Protein AF-A0A8B6CV82-F1 (afdb_monomer)

Organism: Mytilus galloprovincialis (NCBI:txid29158)

Secondary structure (DSSP, 8-state):
----------PPS-------PPPHHHHHHHHHHHHHHHHHHHS----SSHHHHHHHHHHHHHHHHHHHHTTTTSPP---TGGGHHHHHHHHHHTT---TTEEEEEETTTEEEEEESS---

Mean predicted aligned error: 11.34 Å

Sequence (120 aa):
MGKKSKKNKEKPAAASPEHKELSKGEKKEVLDTVNQLLEVCSNPVNAAGPKELEEYMKIKALVEKVIDLQSGLCTPAVDREKNFPGFIEWLHSNGVETSVVDIKNFPGCGYGLQATKDLK

Radius of gyration: 25.25 Å; Cα contacts (8 Å, |Δi|>4): 52; chains: 1; bounding box: 40×86×48 Å

pLDDT: mean 83.4, std 19.07, range [34.28, 98.19]

Structure (mmCIF, N/CA/C/O backbone):
data_AF-A0A8B6CV82-F1
#
_entry.id   AF-A0A8B6CV82-F1
#
loop_
_atom_site.group_PDB
_atom_site.id
_atom_site.type_symbol
_atom_site.label_atom_id
_atom_site.label_alt_id
_atom_site.label_comp_id
_atom_site.label_asym_id
_atom_site.label_entity_id
_atom_site.label_seq_id
_atom_site.pdbx_PDB_ins_code
_atom_site.Cartn_x
_atom_site.Cartn_y
_atom_site.Cartn_z
_atom_site.occupancy
_atom_site.B_iso_or_equiv
_atom_site.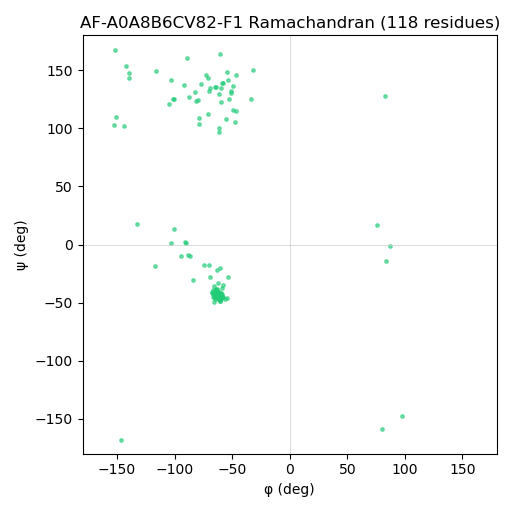auth_seq_id
_atom_site.auth_comp_id
_atom_site.auth_asym_id
_atom_site.auth_atom_id
_atom_site.pdbx_PDB_model_num
ATOM 1 N N . MET A 1 1 ? -19.222 -61.115 -7.022 1.00 43.12 1 MET A N 1
ATOM 2 C CA . MET A 1 1 ? -17.980 -60.682 -7.702 1.00 43.12 1 MET A CA 1
ATOM 3 C C . MET A 1 1 ? -18.151 -59.232 -8.126 1.00 43.12 1 MET A C 1
ATOM 5 O O . MET A 1 1 ? -19.057 -58.957 -8.893 1.00 43.12 1 MET A O 1
ATOM 9 N N . GLY A 1 2 ? -17.325 -58.317 -7.627 1.00 41.84 2 GLY A N 1
ATOM 10 C CA . GLY A 1 2 ? -17.301 -56.920 -8.065 1.00 41.84 2 GLY A CA 1
ATOM 11 C C . GLY A 1 2 ? -15.896 -56.377 -7.843 1.00 41.84 2 GLY A C 1
ATOM 12 O O . GLY A 1 2 ? -15.475 -56.193 -6.705 1.00 41.84 2 GLY A O 1
ATOM 13 N N . LYS A 1 3 ? -15.127 -56.276 -8.928 1.00 40.19 3 LYS A N 1
ATOM 14 C CA . LYS A 1 3 ? -13.707 -55.910 -8.935 1.00 40.19 3 LYS A CA 1
ATOM 15 C C . LYS A 1 3 ? -13.508 -54.417 -8.623 1.00 40.19 3 LYS A C 1
ATOM 17 O O . LYS A 1 3 ? -14.301 -53.574 -9.018 1.00 40.19 3 LYS A O 1
ATOM 22 N N . LYS A 1 4 ? -12.391 -54.169 -7.932 1.00 41.78 4 LYS A N 1
ATOM 23 C CA . LYS A 1 4 ? -11.722 -52.915 -7.543 1.00 41.78 4 LYS A CA 1
ATOM 24 C C . LYS A 1 4 ? -11.859 -51.739 -8.523 1.00 41.78 4 LYS A C 1
ATOM 26 O O . LYS A 1 4 ? -11.697 -51.938 -9.718 1.00 41.78 4 LYS A O 1
ATOM 31 N N . SER A 1 5 ? -11.838 -50.528 -7.957 1.00 43.16 5 SER A N 1
ATOM 32 C CA . SER A 1 5 ? -11.034 -49.409 -8.477 1.00 43.16 5 SER A CA 1
ATOM 33 C C . SER A 1 5 ? -10.488 -48.566 -7.319 1.00 43.16 5 SER A C 1
ATOM 35 O O . SER A 1 5 ? -11.202 -47.776 -6.712 1.00 43.16 5 SER A O 1
ATOM 37 N N . LYS A 1 6 ? -9.201 -48.759 -6.995 1.00 48.38 6 LYS A N 1
ATOM 38 C CA . LYS A 1 6 ? -8.415 -47.844 -6.153 1.00 48.38 6 LYS A CA 1
ATOM 39 C C . LYS A 1 6 ? -7.989 -46.674 -7.039 1.00 48.38 6 LYS A C 1
ATOM 41 O O . LYS A 1 6 ? -7.078 -46.832 -7.849 1.00 48.38 6 LYS A O 1
ATOM 46 N N . LYS A 1 7 ? -8.649 -45.525 -6.897 1.00 41.66 7 LYS A N 1
ATOM 47 C CA . LYS A 1 7 ? -8.206 -44.272 -7.512 1.00 41.66 7 LYS A CA 1
ATOM 48 C C . LYS A 1 7 ? -7.068 -43.711 -6.657 1.00 41.66 7 LYS A C 1
ATOM 50 O O . LYS A 1 7 ? -7.270 -43.341 -5.507 1.00 41.66 7 LYS A O 1
ATOM 55 N N . ASN A 1 8 ? -5.863 -43.771 -7.207 1.00 41.41 8 ASN A N 1
ATOM 56 C CA . ASN A 1 8 ? -4.679 -43.080 -6.713 1.00 41.41 8 ASN A CA 1
ATOM 57 C C . ASN A 1 8 ? -4.620 -41.688 -7.370 1.00 41.41 8 ASN A C 1
ATOM 59 O O . ASN A 1 8 ? -5.181 -41.531 -8.458 1.00 41.41 8 ASN A O 1
ATOM 63 N N . LYS A 1 9 ? -3.848 -40.775 -6.758 1.00 34.69 9 LYS A N 1
ATOM 64 C CA . LYS A 1 9 ? -3.464 -39.418 -7.205 1.00 34.69 9 LYS A CA 1
ATOM 65 C C . LYS A 1 9 ? -4.512 -38.314 -6.923 1.00 34.69 9 LYS A C 1
ATOM 67 O O . LYS A 1 9 ? -5.676 -38.487 -7.248 1.00 34.69 9 LYS A O 1
ATOM 72 N N . GLU A 1 10 ? -4.196 -37.178 -6.292 1.00 34.28 10 GLU A N 1
ATOM 73 C CA . GLU A 1 10 ? -2.929 -36.439 -6.137 1.00 34.28 10 GLU A CA 1
ATOM 74 C C . GLU A 1 10 ? -2.788 -35.815 -4.735 1.00 34.28 10 GLU A C 1
ATOM 76 O O . GLU A 1 10 ? -3.776 -35.544 -4.057 1.00 34.28 10 GLU A O 1
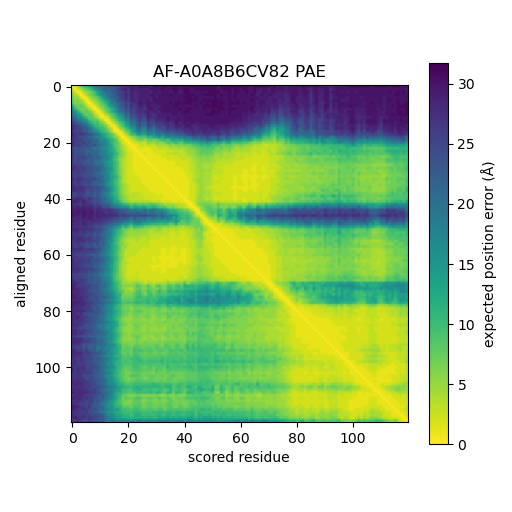ATOM 81 N N . LYS A 1 11 ? -1.534 -35.607 -4.302 1.00 39.25 11 LYS A N 1
ATOM 82 C CA . LYS A 1 11 ? -1.188 -34.797 -3.123 1.00 39.25 11 LYS A CA 1
ATOM 83 C C . LYS A 1 11 ? -1.829 -33.407 -3.254 1.00 39.25 11 LYS A C 1
ATOM 85 O O . LYS A 1 11 ? -1.815 -32.871 -4.362 1.00 39.25 11 LYS A O 1
ATOM 90 N N . PRO A 1 12 ? -2.331 -32.810 -2.160 1.00 39.41 12 PRO A N 1
ATOM 91 C CA . PRO A 1 12 ? -2.820 -31.443 -2.209 1.00 39.41 12 PRO A CA 1
ATOM 92 C C . PRO A 1 12 ? -1.690 -30.527 -2.682 1.00 39.41 12 PRO A C 1
ATOM 94 O O . PRO A 1 12 ? -0.527 -30.705 -2.302 1.00 39.41 12 PRO A O 1
ATOM 97 N N . ALA A 1 13 ? -2.058 -29.581 -3.547 1.00 42.56 13 ALA A N 1
ATOM 98 C CA . ALA A 1 13 ? -1.238 -28.435 -3.892 1.00 42.56 13 ALA A CA 1
ATOM 99 C C . ALA A 1 13 ? -0.668 -27.808 -2.612 1.00 42.56 13 ALA A C 1
ATOM 101 O O . ALA A 1 13 ? -1.305 -27.869 -1.558 1.00 42.56 13 ALA A O 1
ATOM 102 N N . ALA A 1 14 ? 0.554 -27.281 -2.72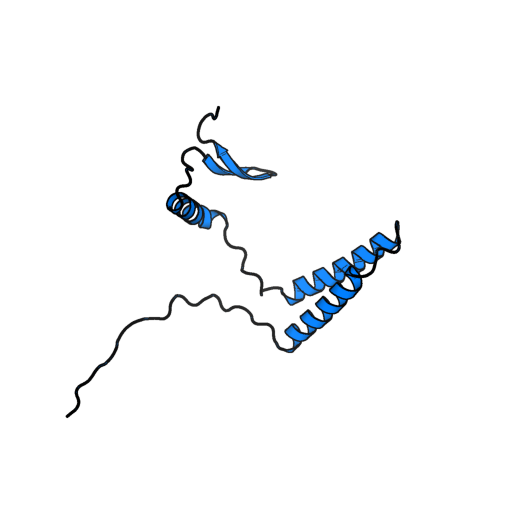5 1.00 40.97 14 ALA A N 1
ATOM 103 C CA . ALA A 1 14 ? 1.319 -26.661 -1.652 1.00 40.97 14 ALA A CA 1
ATOM 104 C C . ALA A 1 14 ? 0.408 -25.933 -0.658 1.00 40.97 14 ALA A C 1
ATOM 106 O O . ALA A 1 14 ? -0.402 -25.103 -1.067 1.00 40.97 14 ALA A O 1
ATOM 107 N N . ALA A 1 15 ? 0.533 -26.289 0.623 1.00 42.28 15 ALA A N 1
ATOM 108 C CA . ALA A 1 15 ? -0.172 -25.622 1.702 1.00 42.28 15 ALA A CA 1
ATOM 109 C C . ALA A 1 15 ? -0.017 -24.110 1.516 1.00 42.28 15 ALA A C 1
ATOM 111 O O . ALA A 1 15 ? 1.100 -23.588 1.559 1.00 42.28 15 ALA A O 1
ATOM 112 N N . SER A 1 16 ? -1.133 -23.427 1.254 1.00 49.03 16 SER A N 1
ATOM 113 C CA . SER A 1 16 ? -1.204 -21.984 1.420 1.00 49.03 16 SER A CA 1
ATOM 114 C C . SER A 1 16 ? -0.654 -21.670 2.811 1.00 49.03 16 SER A C 1
ATOM 116 O O . SER A 1 16 ? -0.976 -22.411 3.747 1.00 49.03 16 SER A O 1
ATOM 118 N N . PRO A 1 17 ? 0.195 -20.639 2.967 1.00 50.91 17 PRO A N 1
ATOM 119 C CA . PRO A 1 17 ? 0.608 -20.216 4.297 1.00 50.91 17 PRO A CA 1
ATOM 120 C C . PRO A 1 17 ? -0.663 -20.027 5.125 1.00 50.91 17 PRO A C 1
ATOM 122 O O . PRO A 1 17 ? -1.622 -19.441 4.623 1.00 50.91 17 PRO A O 1
ATOM 125 N N . GLU A 1 18 ? -0.703 -20.610 6.326 1.00 56.88 18 GLU A N 1
ATOM 126 C CA . GLU A 1 18 ? -1.835 -20.493 7.244 1.00 56.88 18 GLU A CA 1
ATOM 127 C C . GLU A 1 18 ? -2.234 -19.018 7.332 1.00 56.88 18 GLU A C 1
ATOM 129 O O . GLU A 1 18 ? -1.523 -18.195 7.909 1.00 56.88 18 GLU A O 1
ATOM 134 N N . HIS A 1 19 ? -3.343 -18.659 6.687 1.00 63.09 19 HIS A N 1
ATOM 135 C CA . HIS A 1 19 ? -3.862 -17.311 6.782 1.00 63.09 19 HIS A CA 1
ATOM 136 C C . HIS A 1 19 ? -4.399 -17.177 8.200 1.00 63.09 19 HIS A C 1
ATOM 138 O O . HIS A 1 19 ? -5.356 -17.858 8.567 1.00 63.09 19 HIS A O 1
ATOM 144 N N . LYS A 1 20 ? -3.749 -16.333 9.007 1.00 74.31 20 LYS A N 1
ATOM 145 C CA . LYS A 1 20 ? -4.267 -15.923 10.311 1.00 74.31 20 LYS A CA 1
ATOM 146 C C . LYS A 1 20 ? -5.715 -15.490 10.095 1.00 74.31 20 LYS A C 1
ATOM 148 O O . LYS A 1 20 ? -5.973 -14.544 9.360 1.00 74.31 20 LYS A O 1
ATOM 153 N N . GLU A 1 21 ? -6.664 -16.205 10.682 1.00 83.38 21 GLU A N 1
ATOM 154 C CA . GLU A 1 21 ? -8.056 -15.776 10.684 1.00 83.38 21 GLU A CA 1
ATOM 155 C C . GLU A 1 21 ? -8.322 -14.962 11.944 1.00 83.38 21 GLU A C 1
ATOM 157 O O . GLU A 1 21 ? -7.918 -15.344 13.042 1.00 83.38 21 GLU A O 1
ATOM 162 N N . LEU A 1 22 ? -9.045 -13.853 11.796 1.00 86.88 22 LEU A N 1
ATOM 163 C CA . LEU A 1 22 ? -9.545 -13.116 12.950 1.00 86.88 22 LEU A CA 1
ATOM 164 C C . LEU A 1 22 ? -10.556 -13.964 13.731 1.00 86.88 22 LEU A C 1
ATOM 166 O O . LEU A 1 22 ? -11.494 -14.543 13.161 1.00 86.88 22 LEU A O 1
ATOM 170 N N . SER A 1 23 ? -10.431 -13.957 15.053 1.00 91.12 23 SER A N 1
ATOM 171 C CA . SER A 1 23 ? -11.455 -14.452 15.965 1.00 91.12 23 SER A CA 1
ATOM 172 C C . SER A 1 23 ? -12.761 -13.663 15.811 1.00 91.12 23 SER A C 1
ATOM 174 O O . SER A 1 23 ? -12.807 -12.562 15.260 1.00 91.12 23 SER A O 1
ATOM 176 N N . LYS A 1 24 ? -13.871 -14.202 16.332 1.00 92.56 24 LYS A N 1
ATOM 177 C CA . LYS A 1 24 ? -15.163 -13.489 16.322 1.00 92.56 24 LYS A CA 1
ATOM 178 C C . LYS A 1 24 ? -15.096 -12.136 17.045 1.00 92.56 24 LYS A C 1
ATOM 180 O O . LYS A 1 24 ? -15.768 -11.203 16.617 1.00 92.56 24 LYS A O 1
ATOM 185 N N . GLY A 1 25 ? -14.307 -12.049 18.119 1.00 93.38 25 GLY A N 1
ATOM 186 C CA . GLY A 1 25 ? -14.097 -10.810 18.870 1.00 93.38 25 GLY A CA 1
ATOM 187 C C . GLY A 1 25 ? -13.362 -9.769 18.034 1.00 93.38 25 GLY A C 1
ATOM 188 O O . GLY A 1 25 ? -13.867 -8.664 17.868 1.00 93.38 25 GLY A O 1
ATOM 189 N N . GLU A 1 26 ? -12.249 -10.158 17.411 1.00 91.38 26 GLU A N 1
ATOM 190 C CA . GLU A 1 26 ? -11.470 -9.270 16.537 1.00 91.38 26 GLU A CA 1
ATOM 191 C C . GLU A 1 26 ? -12.273 -8.830 15.304 1.00 91.38 26 GLU A C 1
ATOM 193 O O . GLU A 1 26 ? -12.251 -7.659 14.942 1.00 91.38 26 GLU A O 1
ATOM 198 N N . LYS A 1 27 ? -13.059 -9.728 14.687 1.00 93.81 27 LYS A N 1
ATOM 199 C CA . LYS A 1 27 ? -13.956 -9.373 13.568 1.00 93.81 27 LYS A CA 1
ATOM 200 C C . LYS A 1 27 ? -14.967 -8.298 13.964 1.00 93.81 27 LYS A C 1
ATOM 202 O O . LYS A 1 27 ? -15.218 -7.381 13.186 1.00 93.81 27 LYS A O 1
ATOM 207 N N . LYS A 1 28 ? -15.547 -8.416 15.162 1.00 96.31 28 LYS A N 1
ATOM 208 C CA . LYS A 1 28 ? -16.478 -7.416 15.690 1.00 96.31 28 LYS A CA 1
ATOM 209 C C . LYS A 1 28 ? -15.763 -6.097 15.968 1.00 96.31 28 LYS A C 1
ATOM 211 O O . LYS A 1 28 ? -16.262 -5.055 15.569 1.00 96.31 28 LYS A O 1
ATOM 216 N N . GLU A 1 29 ? -14.590 -6.141 16.591 1.00 95.75 29 GLU A N 1
ATOM 217 C CA . GLU A 1 29 ? -13.831 -4.931 16.902 1.00 95.75 29 GLU A CA 1
ATOM 218 C C . GLU A 1 29 ? -13.390 -4.174 15.641 1.00 95.75 29 GLU A C 1
ATOM 220 O O . GLU A 1 29 ? -13.484 -2.945 15.596 1.00 95.75 29 GLU A O 1
ATOM 225 N N . VAL A 1 30 ? -12.975 -4.892 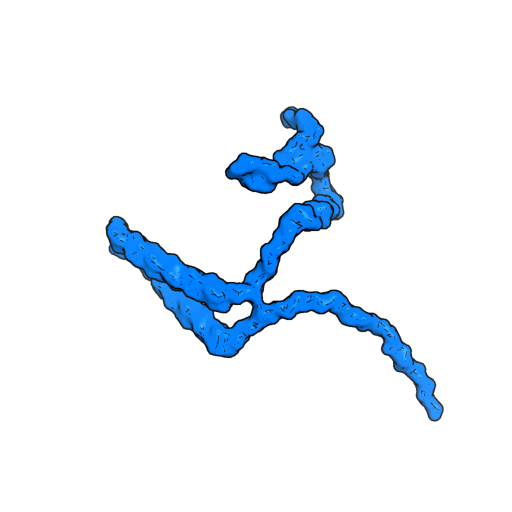14.591 1.00 95.88 30 VAL A N 1
ATOM 226 C CA . VAL A 1 30 ? -12.688 -4.298 13.278 1.00 95.88 30 VAL A CA 1
ATOM 227 C C . VAL A 1 30 ? -13.939 -3.629 12.715 1.00 95.88 30 VAL A C 1
ATOM 229 O O . VAL A 1 30 ? -13.860 -2.480 12.293 1.00 95.88 30 VAL A O 1
ATOM 232 N N . LEU A 1 31 ? -15.090 -4.310 12.733 1.00 96.88 31 LEU A N 1
ATOM 233 C CA . LEU A 1 31 ? -16.346 -3.754 12.224 1.00 96.88 31 LEU A CA 1
ATOM 234 C C . LEU A 1 31 ? -16.761 -2.486 12.983 1.00 96.88 31 LEU A C 1
ATOM 236 O O . LEU A 1 31 ? -17.090 -1.481 12.357 1.00 96.88 31 LEU A O 1
ATOM 240 N N . ASP A 1 32 ? -16.702 -2.515 14.314 1.00 97.81 32 ASP A N 1
ATOM 241 C CA . ASP A 1 32 ? -17.049 -1.374 15.163 1.00 97.81 32 ASP A CA 1
ATOM 242 C C . ASP A 1 32 ? -16.106 -0.185 14.892 1.00 97.81 32 ASP A C 1
ATOM 244 O O . ASP A 1 32 ? -16.565 0.945 14.722 1.00 97.81 32 ASP A O 1
ATOM 248 N N . THR A 1 33 ? -14.798 -0.439 14.760 1.00 97.25 33 THR A N 1
ATOM 249 C CA . THR A 1 33 ? -13.795 0.601 14.463 1.00 97.25 33 THR A CA 1
ATOM 250 C C . THR A 1 33 ? -13.973 1.182 13.053 1.00 97.25 33 THR A C 1
ATOM 252 O O . THR A 1 33 ? -13.883 2.394 12.867 1.00 97.25 33 THR A O 1
ATOM 255 N N . VAL A 1 34 ? -14.272 0.345 12.053 1.00 97.31 34 VAL A N 1
ATOM 256 C CA . VAL A 1 34 ? -14.531 0.786 10.670 1.00 97.31 34 VAL A CA 1
ATOM 257 C C . VAL A 1 34 ? -15.811 1.616 10.581 1.00 97.31 34 VAL A C 1
ATOM 259 O O . VAL A 1 34 ? -15.822 2.626 9.882 1.00 97.31 34 VAL A O 1
ATOM 262 N N . ASN A 1 35 ? -16.867 1.246 11.310 1.00 97.75 35 ASN A N 1
ATOM 263 C CA . ASN A 1 35 ? -18.100 2.034 11.358 1.00 97.75 35 ASN A CA 1
ATOM 264 C C . ASN A 1 35 ? -17.857 3.424 11.965 1.00 97.75 35 ASN A C 1
ATOM 266 O O . ASN A 1 35 ? -18.325 4.416 11.411 1.00 97.75 35 ASN A O 1
ATOM 270 N N . GLN A 1 36 ? -17.075 3.510 13.047 1.00 96.31 36 GLN A N 1
ATOM 271 C CA . GLN A 1 36 ? -16.671 4.794 13.635 1.00 96.31 36 GLN A CA 1
ATOM 272 C C . GLN A 1 36 ? -15.848 5.640 12.657 1.00 96.31 36 GLN A C 1
ATOM 274 O O . GLN A 1 36 ? -16.084 6.839 12.525 1.00 96.31 36 GLN A O 1
ATOM 279 N N . LEU A 1 37 ? -14.901 5.024 11.945 1.00 96.94 37 LEU A N 1
ATOM 280 C CA . LEU A 1 37 ? -14.103 5.711 10.930 1.00 96.94 37 LEU A CA 1
ATOM 281 C C . LEU A 1 37 ? -14.977 6.242 9.788 1.00 96.94 37 LEU A C 1
ATOM 283 O O . LEU A 1 37 ? -14.805 7.385 9.370 1.00 96.94 37 LEU A O 1
ATOM 287 N N . LEU A 1 38 ? -15.929 5.438 9.308 1.00 96.69 38 LEU A N 1
ATOM 288 C CA . LEU A 1 38 ? -16.874 5.845 8.272 1.00 96.69 38 LEU A CA 1
ATOM 289 C C . LEU A 1 38 ? -17.713 7.042 8.726 1.00 96.69 38 LEU A C 1
ATOM 291 O O . LEU A 1 38 ? -17.864 7.991 7.961 1.00 96.69 38 LEU A O 1
ATOM 295 N N . GLU A 1 39 ? -18.233 7.013 9.953 1.00 93.56 39 GLU A N 1
ATOM 296 C CA . GLU A 1 39 ? -19.025 8.108 10.517 1.00 93.56 39 GLU A CA 1
ATOM 297 C C . GLU A 1 39 ? -18.211 9.404 10.599 1.00 93.56 39 GLU A C 1
ATOM 299 O O . GLU A 1 39 ? -18.660 10.439 10.110 1.00 93.56 39 GLU A O 1
ATOM 304 N N . VAL A 1 40 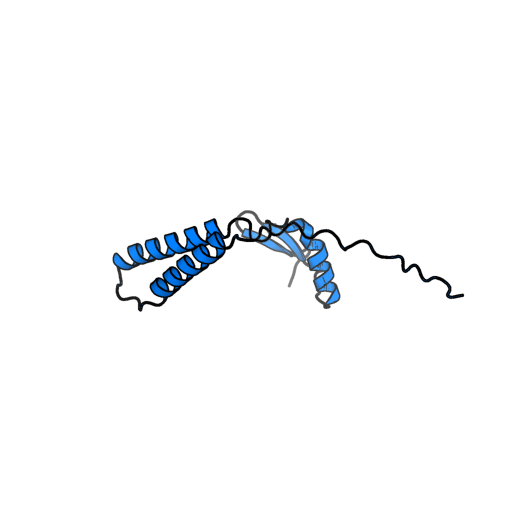? -16.989 9.342 11.143 1.00 91.19 40 VAL A N 1
ATOM 305 C CA . VAL A 1 40 ? -16.108 10.513 11.263 1.00 91.19 40 VAL A CA 1
ATOM 306 C C . VAL A 1 40 ? -15.773 11.090 9.887 1.00 91.19 40 VAL A C 1
ATOM 308 O O . VAL A 1 40 ? -15.928 12.290 9.689 1.00 91.19 40 VAL A O 1
ATOM 311 N N . CYS A 1 41 ? -15.390 10.250 8.922 1.00 92.56 41 CYS A N 1
ATOM 312 C CA . CYS A 1 41 ? -14.996 10.690 7.581 1.00 92.56 41 CYS A CA 1
ATOM 313 C C . CYS A 1 41 ? -16.168 11.131 6.686 1.00 92.56 41 CYS A C 1
ATOM 315 O O . CYS A 1 41 ? -15.936 11.775 5.665 1.00 92.56 41 CYS A O 1
ATOM 317 N N . SER A 1 42 ? -17.409 10.765 7.020 1.00 90.81 42 SER A N 1
ATOM 318 C CA . SER A 1 42 ? -18.600 11.147 6.239 1.00 90.81 42 SER A CA 1
ATOM 319 C C . SER A 1 42 ? -19.193 12.487 6.671 1.00 90.81 42 SER A C 1
ATOM 321 O O . SER A 1 42 ? -20.091 13.005 6.002 1.00 90.81 42 SER A O 1
ATOM 323 N N . ASN A 1 43 ? -18.721 13.054 7.783 1.00 82.94 43 ASN A N 1
ATOM 324 C CA . ASN A 1 43 ? -19.176 14.359 8.226 1.00 82.94 43 ASN A CA 1
ATOM 325 C C . ASN A 1 43 ? -18.667 15.445 7.266 1.00 82.94 43 ASN A C 1
ATOM 327 O O . ASN A 1 43 ? -17.494 15.439 6.893 1.00 82.94 43 ASN A O 1
ATOM 331 N N . PRO A 1 44 ? -19.520 16.398 6.854 1.00 76.31 44 PRO A N 1
ATOM 332 C CA . PRO A 1 44 ? -19.062 17.525 6.058 1.00 76.31 44 PRO A CA 1
ATOM 333 C C . PRO A 1 44 ? -17.998 18.298 6.842 1.00 76.31 44 PRO A C 1
ATOM 335 O O . PRO A 1 44 ? -18.173 18.564 8.033 1.00 76.31 44 PRO A O 1
ATOM 338 N N . VAL A 1 45 ? -16.901 18.654 6.166 1.00 68.38 45 VAL A N 1
ATOM 339 C CA . VAL A 1 45 ? -15.781 19.400 6.753 1.00 68.38 45 VAL A CA 1
ATOM 340 C C . VAL A 1 45 ? -16.296 20.759 7.219 1.00 68.38 45 VAL A C 1
ATOM 342 O O . VAL A 1 45 ? -16.447 21.699 6.442 1.00 68.38 45 VAL A O 1
ATOM 345 N N . ASN A 1 46 ? -16.612 20.851 8.507 1.00 61.47 46 ASN A N 1
ATOM 346 C CA . ASN A 1 46 ? -17.256 22.026 9.092 1.00 61.47 46 ASN A CA 1
ATOM 347 C C . ASN A 1 46 ? -16.245 23.056 9.609 1.00 61.47 46 ASN A C 1
ATOM 349 O O . ASN A 1 46 ? -16.643 24.068 10.191 1.00 61.47 46 ASN A O 1
ATOM 353 N N . ALA A 1 47 ? -14.941 22.812 9.457 1.00 58.59 47 ALA A N 1
ATOM 354 C CA . ALA A 1 47 ? -13.942 23.685 10.042 1.00 58.59 47 ALA A CA 1
ATOM 355 C C . ALA A 1 47 ? -12.630 23.731 9.257 1.00 58.59 47 ALA A C 1
ATOM 357 O O . ALA A 1 47 ? -11.826 22.810 9.307 1.00 58.59 47 ALA A O 1
ATOM 358 N N . ALA A 1 48 ? -12.380 24.870 8.613 1.00 70.88 48 ALA A N 1
ATOM 359 C CA . ALA A 1 48 ? -11.033 25.250 8.212 1.00 70.88 48 ALA A CA 1
ATOM 360 C C . ALA A 1 48 ? -10.205 25.636 9.455 1.00 70.88 48 ALA A C 1
ATOM 362 O O . ALA A 1 48 ? -10.721 26.267 10.385 1.00 70.88 48 ALA A O 1
ATOM 363 N N . GLY A 1 49 ? -8.913 25.299 9.464 1.00 73.06 49 GLY A N 1
ATOM 364 C CA . GLY A 1 49 ? -7.968 25.735 10.498 1.00 73.06 49 GLY A CA 1
ATOM 365 C C . GLY A 1 49 ? -7.727 24.694 11.605 1.00 73.06 49 GLY A C 1
ATOM 366 O O . GLY A 1 49 ? -7.752 23.502 11.327 1.00 73.06 49 GLY A O 1
ATOM 367 N N . PRO A 1 50 ? -7.473 25.090 12.868 1.00 76.25 50 PRO A N 1
ATOM 368 C CA . PRO A 1 50 ? -6.988 24.185 13.926 1.00 76.25 50 PRO A CA 1
ATOM 369 C C . PRO A 1 50 ? -7.822 22.913 14.166 1.00 76.25 50 PRO A C 1
ATOM 371 O O . PRO A 1 50 ? -7.282 21.889 14.574 1.00 76.25 50 PRO A O 1
ATOM 374 N N . LYS A 1 51 ? -9.126 22.962 13.875 1.00 82.12 51 LYS A N 1
ATOM 375 C CA . LYS A 1 51 ? -10.045 21.820 13.997 1.00 82.12 51 LYS A CA 1
ATOM 376 C C . LYS A 1 51 ? -9.791 20.720 12.960 1.00 82.12 51 LYS A C 1
ATOM 378 O O . LYS A 1 51 ? -10.038 19.559 13.262 1.00 82.12 51 LYS A O 1
ATOM 383 N N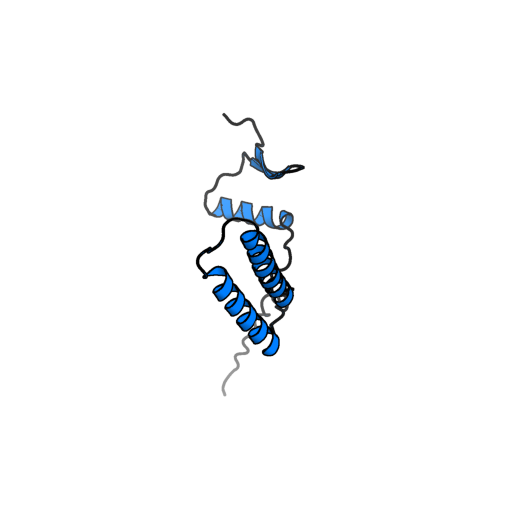 . GLU A 1 52 ? -9.260 21.065 11.788 1.00 86.25 52 GLU A N 1
ATOM 384 C CA . GLU A 1 52 ? -8.880 20.096 10.752 1.00 86.25 52 GLU A CA 1
ATOM 385 C C . GLU A 1 52 ? -7.742 19.193 11.241 1.00 86.25 52 GLU A C 1
ATOM 387 O O . GLU A 1 52 ? -7.759 17.985 11.023 1.00 86.25 52 GLU A O 1
ATOM 392 N N . LEU A 1 53 ? -6.780 19.755 11.982 1.00 89.25 53 LEU A N 1
ATOM 393 C CA . LEU A 1 53 ? -5.692 18.975 12.569 1.00 89.25 53 LEU A CA 1
ATOM 394 C C . LEU A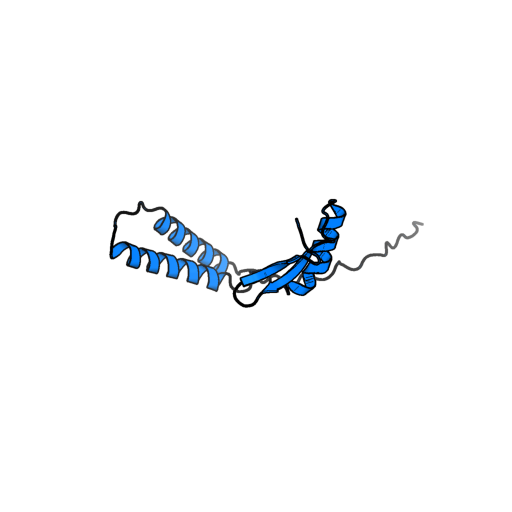 1 53 ? -6.208 18.007 13.642 1.00 89.25 53 LEU A C 1
ATOM 396 O O . LEU A 1 53 ? -5.780 16.857 13.690 1.00 89.25 53 LEU A O 1
ATOM 400 N N . GLU A 1 54 ? -7.131 18.449 14.498 1.00 89.19 54 GLU A N 1
ATOM 401 C CA . GLU A 1 54 ? -7.752 17.582 15.508 1.00 89.19 54 GLU A CA 1
ATOM 402 C C . GLU A 1 54 ? -8.561 16.448 14.868 1.00 89.19 54 GLU A C 1
ATOM 404 O O . GLU A 1 54 ? -8.512 15.307 15.331 1.00 89.19 54 GLU A O 1
ATOM 409 N N . GLU A 1 55 ? -9.296 16.751 13.800 1.00 89.00 55 GLU A N 1
ATOM 410 C CA . GLU A 1 55 ? -10.047 15.769 13.022 1.00 89.00 55 GLU A CA 1
ATOM 411 C C . GLU A 1 55 ? -9.115 14.770 12.329 1.00 89.00 55 GLU A C 1
ATOM 413 O O . GLU A 1 55 ? -9.304 13.561 12.474 1.00 89.00 55 GLU A O 1
ATOM 418 N N . TYR A 1 56 ? -8.038 15.247 11.701 1.00 91.56 56 TYR A N 1
ATOM 419 C CA . TYR A 1 56 ? -6.983 14.400 11.147 1.00 91.56 56 TYR A CA 1
ATOM 420 C C . TYR A 1 56 ? -6.405 13.447 12.197 1.00 91.56 56 TYR A C 1
ATOM 422 O O . TYR A 1 56 ? -6.271 12.254 11.932 1.00 91.56 56 TYR A O 1
ATOM 430 N N . MET A 1 57 ? -6.095 13.934 13.403 1.00 93.88 57 MET A N 1
ATOM 431 C CA . MET A 1 57 ? -5.547 13.086 14.469 1.00 93.88 57 MET A CA 1
ATOM 432 C C . MET A 1 57 ? -6.539 12.001 14.908 1.00 93.88 57 MET A C 1
ATOM 434 O O . MET A 1 57 ? -6.127 10.864 15.145 1.00 93.88 57 MET A O 1
ATOM 438 N N . LYS A 1 58 ? -7.842 12.314 14.969 1.00 93.00 58 LYS A N 1
ATOM 439 C CA . LYS A 1 58 ? -8.895 11.324 15.263 1.00 93.00 58 LYS A CA 1
ATOM 440 C C . LYS A 1 58 ? -8.991 10.263 14.167 1.00 93.00 58 LYS A C 1
ATOM 442 O O . LYS A 1 58 ? -9.005 9.074 14.477 1.00 93.00 58 LYS A O 1
ATOM 447 N N . ILE A 1 59 ? -9.010 10.683 12.901 1.00 95.25 59 ILE A N 1
ATOM 448 C CA . ILE A 1 59 ? -9.043 9.780 11.741 1.00 95.25 59 ILE A CA 1
ATOM 449 C C . ILE A 1 59 ? -7.803 8.884 11.739 1.00 95.25 59 ILE A C 1
ATOM 451 O O . ILE A 1 59 ? -7.923 7.665 11.644 1.00 95.25 59 ILE A O 1
ATOM 455 N N . LYS A 1 60 ? -6.613 9.469 11.912 1.00 96.69 60 LYS A N 1
ATOM 456 C CA . LYS A 1 60 ? -5.342 8.743 11.966 1.00 96.69 60 LYS A CA 1
ATOM 457 C C . LYS A 1 60 ? -5.349 7.675 13.058 1.00 96.69 60 LYS A C 1
ATOM 459 O O . LYS A 1 60 ? -4.985 6.541 12.773 1.00 96.69 60 LYS A O 1
ATOM 464 N N . ALA A 1 61 ? -5.804 8.005 14.267 1.00 97.56 61 ALA A N 1
ATOM 465 C CA . ALA A 1 61 ? -5.873 7.048 15.370 1.00 97.56 61 ALA A CA 1
ATOM 466 C C . ALA A 1 61 ? -6.806 5.861 15.064 1.00 97.56 61 ALA A C 1
ATOM 468 O O . ALA A 1 61 ? -6.472 4.716 15.363 1.00 97.56 61 ALA A O 1
ATOM 469 N N . LEU A 1 62 ? -7.959 6.118 14.434 1.00 97.56 62 LEU A N 1
ATOM 470 C CA . LEU A 1 62 ? -8.879 5.062 14.001 1.00 97.56 62 LEU A CA 1
ATOM 471 C C . LEU A 1 62 ? -8.264 4.187 12.898 1.00 97.56 62 LEU A C 1
ATOM 473 O O . LEU A 1 62 ? -8.377 2.964 12.959 1.00 97.56 62 LEU A O 1
ATOM 477 N N . VAL A 1 63 ? -7.576 4.790 11.924 1.00 97.19 63 VAL A N 1
ATOM 478 C CA . VAL A 1 63 ? -6.867 4.063 10.857 1.00 97.19 63 VAL A CA 1
ATOM 479 C C . VAL A 1 63 ? -5.753 3.186 11.431 1.00 97.19 63 VAL A C 1
ATOM 481 O O . VAL A 1 63 ? -5.676 2.008 11.089 1.00 97.19 63 VAL A O 1
ATOM 484 N N . GLU A 1 64 ? -4.925 3.719 12.330 1.00 96.31 64 GLU A N 1
ATOM 485 C CA . GLU A 1 64 ? -3.857 2.959 12.993 1.00 96.31 64 GLU A CA 1
ATOM 486 C C . GLU A 1 64 ? -4.427 1.785 13.793 1.00 96.31 64 GLU A C 1
ATOM 488 O O . GLU A 1 64 ? -3.940 0.664 13.661 1.00 96.31 64 GLU A O 1
ATOM 493 N N . LYS A 1 65 ? -5.540 1.990 14.509 1.00 96.19 65 LYS A N 1
ATOM 494 C CA . LYS A 1 65 ? -6.231 0.902 15.209 1.00 96.19 65 LYS A CA 1
ATOM 495 C C . LYS A 1 65 ? -6.693 -0.208 14.255 1.00 96.19 65 LYS A C 1
ATOM 497 O O . LYS A 1 65 ? -6.555 -1.387 14.579 1.00 96.19 65 LYS A O 1
ATOM 502 N N . VAL A 1 66 ? -7.235 0.138 13.084 1.00 94.75 66 VAL A N 1
ATOM 503 C CA . VAL A 1 6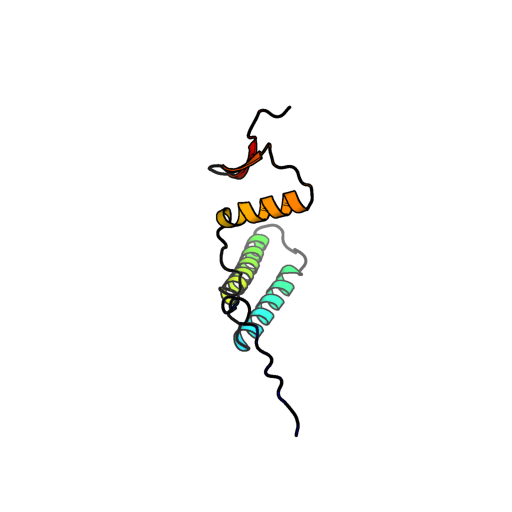6 ? -7.620 -0.861 12.069 1.00 94.75 66 VAL A CA 1
ATOM 504 C C . VAL A 1 66 ? -6.394 -1.616 11.551 1.00 94.75 66 VAL A C 1
ATOM 506 O O . VAL A 1 66 ? -6.449 -2.841 11.449 1.00 94.75 66 VAL A O 1
ATOM 509 N N . ILE A 1 67 ? -5.292 -0.914 11.266 1.00 92.75 67 ILE A N 1
ATOM 510 C CA . ILE A 1 67 ? -4.027 -1.525 10.823 1.00 92.75 67 ILE A CA 1
ATOM 511 C C . ILE A 1 67 ? -3.521 -2.531 11.863 1.00 92.75 67 ILE A C 1
ATOM 513 O O . ILE A 1 67 ? -3.164 -3.653 11.501 1.00 92.75 67 ILE A O 1
ATOM 517 N N . ASP A 1 68 ? -3.546 -2.168 13.145 1.00 91.56 68 ASP A N 1
ATOM 518 C CA . ASP A 1 68 ? -3.086 -3.028 14.236 1.00 91.56 68 ASP A CA 1
ATOM 519 C C . ASP A 1 68 ? -3.966 -4.274 14.394 1.00 91.56 68 ASP A C 1
ATOM 521 O O . ASP A 1 68 ? -3.449 -5.392 14.482 1.00 91.56 68 ASP A O 1
ATOM 525 N N . LEU A 1 69 ? -5.294 -4.119 14.351 1.00 91.88 69 LEU A N 1
ATOM 526 C CA . LEU A 1 69 ? -6.235 -5.246 14.404 1.00 91.88 69 LEU A CA 1
ATOM 527 C C . LEU A 1 69 ? -6.078 -6.195 13.209 1.00 91.88 69 LEU A C 1
ATOM 529 O O . LEU A 1 69 ? -6.279 -7.402 13.335 1.00 91.88 69 LEU A O 1
ATOM 533 N N . GLN A 1 70 ? -5.713 -5.658 12.046 1.00 89.19 70 GLN A N 1
ATOM 534 C CA . GLN A 1 70 ? -5.493 -6.425 10.821 1.00 89.19 70 GLN A CA 1
ATOM 535 C C . GLN A 1 70 ? -4.036 -6.882 10.655 1.00 89.19 70 GLN A C 1
ATOM 537 O O . GLN A 1 70 ? -3.700 -7.539 9.663 1.00 89.19 70 GLN A O 1
ATOM 542 N N . SER A 1 71 ? -3.165 -6.590 11.625 1.00 82.50 71 SER A N 1
ATOM 543 C CA . SER A 1 71 ? -1.762 -6.981 11.573 1.00 82.50 71 SER A CA 1
ATOM 544 C C . SER A 1 71 ? -1.631 -8.510 11.486 1.00 82.50 71 SER A C 1
ATOM 546 O O . SER A 1 71 ? -2.164 -9.288 12.288 1.00 82.50 71 SER A O 1
ATOM 548 N N . GLY A 1 72 ? -0.950 -8.967 10.434 1.00 75.69 72 GLY A N 1
ATOM 549 C CA . GLY A 1 72 ? -0.799 -10.389 10.116 1.00 75.69 72 GLY A CA 1
ATOM 550 C C . GLY A 1 72 ? -1.920 -11.008 9.272 1.00 75.69 72 GLY A C 1
ATOM 551 O O . GLY A 1 72 ? -1.809 -12.183 8.939 1.00 75.69 72 GLY A O 1
ATOM 552 N N . LEU A 1 73 ? -2.962 -10.253 8.897 1.00 80.25 73 LEU A N 1
ATOM 553 C CA . LEU A 1 73 ? -3.889 -10.650 7.822 1.00 80.25 73 LEU A CA 1
ATOM 554 C C . LEU A 1 73 ? -3.360 -10.263 6.441 1.00 80.25 73 LEU A C 1
ATOM 556 O O . LEU A 1 73 ? -3.666 -10.922 5.448 1.00 80.25 73 LEU A O 1
ATOM 560 N N . CYS A 1 74 ? -2.593 -9.171 6.377 1.00 71.00 74 CYS A N 1
ATOM 561 C CA . CYS A 1 74 ? -1.960 -8.730 5.145 1.00 71.00 74 CYS A CA 1
ATOM 562 C C . CYS A 1 74 ? -1.049 -9.832 4.609 1.00 71.00 74 CYS A C 1
ATOM 564 O O . CYS A 1 74 ? -0.316 -10.475 5.365 1.00 71.00 74 CYS A O 1
ATOM 566 N N . THR A 1 75 ? -1.072 -10.017 3.290 1.00 72.69 75 THR A N 1
ATOM 567 C CA . THR A 1 75 ? -0.105 -10.883 2.621 1.00 72.69 75 THR A CA 1
ATOM 568 C C . THR A 1 75 ? 1.302 -10.477 3.056 1.00 72.69 75 THR A C 1
ATOM 570 O O . THR A 1 75 ? 1.595 -9.275 3.055 1.00 72.69 75 THR A O 1
ATOM 573 N N . PRO A 1 76 ? 2.162 -11.436 3.443 1.00 74.38 76 PRO A N 1
ATOM 574 C CA . PRO A 1 76 ? 3.519 -11.121 3.860 1.00 74.38 76 PRO A CA 1
ATOM 575 C C . PRO A 1 76 ? 4.219 -10.310 2.772 1.00 74.38 76 PRO A C 1
ATOM 577 O O . PRO A 1 76 ? 3.931 -10.481 1.585 1.00 74.38 76 PRO A O 1
ATOM 580 N N . ALA A 1 77 ? 5.134 -9.429 3.182 1.00 74.00 77 ALA A N 1
ATOM 581 C CA . ALA A 1 77 ? 5.951 -8.672 2.248 1.00 74.00 77 ALA A CA 1
ATOM 582 C C . ALA A 1 77 ? 6.674 -9.658 1.324 1.00 74.00 77 ALA A C 1
ATOM 584 O O . ALA A 1 77 ? 7.558 -10.403 1.749 1.00 74.00 77 ALA A O 1
ATOM 585 N N . VAL A 1 78 ? 6.235 -9.711 0.068 1.00 80.88 78 VAL A N 1
ATOM 586 C CA . VAL A 1 78 ? 6.843 -10.589 -0.920 1.00 80.88 78 VAL A CA 1
ATOM 587 C C . VAL A 1 78 ? 8.140 -9.935 -1.372 1.00 80.88 78 VAL A C 1
ATOM 589 O O . VAL A 1 78 ? 8.201 -8.725 -1.594 1.00 80.88 78 VAL A O 1
ATOM 592 N N . ASP A 1 79 ? 9.178 -10.747 -1.519 1.00 88.62 79 ASP A N 1
ATOM 593 C CA . ASP A 1 79 ? 10.430 -10.329 -2.131 1.00 88.62 79 ASP A CA 1
ATOM 594 C C . ASP A 1 79 ? 10.163 -9.898 -3.581 1.00 88.62 79 ASP A C 1
ATOM 596 O O . ASP A 1 79 ? 9.961 -10.722 -4.478 1.00 88.62 79 ASP A O 1
ATOM 600 N N . ARG A 1 80 ? 10.081 -8.583 -3.791 1.00 90.69 80 ARG A N 1
ATOM 601 C CA . ARG A 1 80 ? 9.694 -7.985 -5.070 1.00 90.69 80 ARG A CA 1
ATOM 602 C C . ARG A 1 80 ? 10.638 -8.410 -6.196 1.00 90.69 80 ARG A C 1
ATOM 604 O O . ARG A 1 80 ? 10.167 -8.680 -7.297 1.00 90.69 80 ARG A O 1
ATOM 611 N N . GLU A 1 81 ? 11.933 -8.525 -5.907 1.00 93.38 81 GLU A N 1
ATOM 612 C CA . GLU A 1 81 ? 12.970 -8.866 -6.887 1.00 93.38 81 GLU A CA 1
ATOM 613 C C . GLU A 1 81 ? 12.830 -10.297 -7.390 1.00 93.38 81 GLU A C 1
ATOM 615 O O . GLU A 1 81 ? 12.898 -10.545 -8.596 1.00 93.38 81 GLU A O 1
ATOM 620 N N . LYS A 1 82 ? 12.530 -11.236 -6.485 1.00 93.56 82 LYS A N 1
ATOM 621 C CA . LYS A 1 82 ? 12.286 -12.640 -6.853 1.00 93.56 82 LYS A CA 1
ATOM 622 C C . LYS A 1 82 ? 11.104 -12.825 -7.803 1.00 93.56 82 LYS A C 1
ATOM 624 O O . LYS A 1 82 ? 11.037 -13.849 -8.477 1.00 93.56 82 LYS A O 1
ATOM 629 N N . ASN A 1 83 ? 10.189 -11.858 -7.873 1.00 93.75 83 ASN A N 1
ATOM 630 C CA . ASN A 1 83 ? 9.012 -11.924 -8.738 1.00 93.75 83 ASN A CA 1
ATOM 631 C C . ASN A 1 83 ? 9.204 -11.248 -10.101 1.00 93.75 83 ASN A C 1
ATOM 633 O O . ASN A 1 83 ? 8.358 -11.432 -10.977 1.00 93.75 83 ASN A O 1
ATOM 637 N N . PHE A 1 84 ? 10.295 -10.505 -10.327 1.00 95.31 84 PHE A N 1
ATOM 638 C CA . PHE A 1 84 ? 10.529 -9.864 -11.624 1.00 95.31 84 PHE A CA 1
ATOM 639 C C . PHE A 1 84 ? 10.593 -10.855 -12.793 1.00 95.31 84 PHE A C 1
ATOM 641 O O . PHE A 1 84 ? 9.927 -10.583 -13.789 1.00 95.31 84 PHE A O 1
ATOM 648 N N . PRO A 1 85 ? 11.282 -12.013 -12.707 1.00 95.25 85 PRO A N 1
ATOM 649 C CA . PRO A 1 85 ? 11.322 -12.954 -13.827 1.00 95.25 85 PRO A CA 1
ATOM 650 C C . PRO A 1 85 ? 9.931 -13.445 -14.243 1.00 95.25 85 PRO A C 1
ATOM 652 O O . PRO A 1 85 ? 9.602 -13.414 -15.424 1.00 95.25 85 PRO A O 1
ATOM 655 N N . GLY A 1 86 ? 9.084 -13.809 -13.272 1.00 95.75 86 GLY A N 1
ATOM 656 C CA . GLY A 1 86 ? 7.711 -14.246 -13.547 1.00 95.75 86 GLY A CA 1
ATOM 657 C C . GLY A 1 86 ? 6.832 -13.129 -14.115 1.00 95.75 86 GLY A C 1
ATOM 658 O O . GLY A 1 86 ? 6.009 -13.371 -14.994 1.00 95.75 86 GLY A O 1
ATOM 659 N N . PHE A 1 87 ? 7.033 -11.887 -13.668 1.00 95.88 87 PHE A N 1
ATOM 660 C CA . PHE A 1 87 ? 6.355 -10.725 -14.243 1.00 95.88 87 PHE A CA 1
ATOM 661 C C . PHE A 1 87 ? 6.766 -10.474 -15.704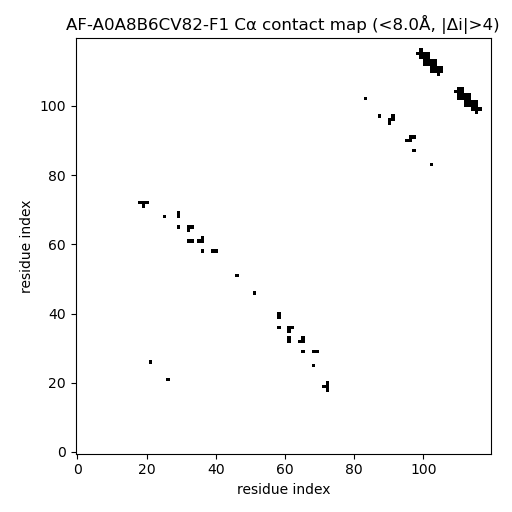 1.00 95.88 87 PHE A C 1
ATOM 663 O O . PHE A 1 87 ? 5.899 -10.239 -16.544 1.00 95.88 87 PHE A O 1
ATOM 670 N N . ILE A 1 88 ? 8.061 -10.567 -16.029 1.00 96.44 88 ILE A N 1
ATOM 671 C CA . ILE A 1 88 ? 8.568 -10.413 -17.402 1.00 96.44 88 ILE A CA 1
ATOM 672 C C . ILE A 1 88 ? 8.058 -11.538 -18.313 1.00 96.44 88 ILE A C 1
ATOM 674 O O . ILE A 1 88 ? 7.594 -11.264 -19.418 1.00 96.44 88 ILE A O 1
ATOM 678 N N . GLU A 1 89 ? 8.065 -12.787 -17.843 1.00 96.94 89 GLU A N 1
ATOM 679 C CA . GLU A 1 89 ? 7.499 -13.919 -18.588 1.00 96.94 89 GLU A CA 1
ATOM 680 C C . GLU A 1 89 ? 6.005 -13.707 -18.877 1.00 96.94 89 GLU A C 1
ATOM 682 O O . GLU A 1 89 ? 5.547 -13.896 -20.008 1.00 96.94 89 GLU A O 1
ATOM 687 N N . TRP A 1 90 ? 5.244 -13.235 -17.883 1.00 98.06 90 TRP A N 1
ATOM 688 C CA . TRP A 1 90 ? 3.835 -12.900 -18.069 1.00 98.06 90 TRP A CA 1
ATOM 689 C C . TRP A 1 90 ? 3.645 -11.794 -19.118 1.00 98.06 90 TRP A C 1
ATOM 691 O O . TRP A 1 90 ? 2.778 -11.923 -19.984 1.00 98.06 90 TRP A O 1
ATOM 701 N N . LEU A 1 91 ? 4.475 -10.748 -19.115 1.00 97.81 91 LEU A N 1
ATOM 702 C CA . LEU A 1 91 ? 4.444 -9.696 -20.136 1.00 97.81 91 LEU A CA 1
ATOM 703 C C . LEU A 1 91 ? 4.687 -10.254 -21.547 1.00 97.81 91 LEU A C 1
ATOM 705 O O . LEU A 1 91 ? 3.911 -9.967 -22.462 1.00 97.81 91 LEU A O 1
ATOM 709 N N . HIS A 1 92 ? 5.701 -11.106 -21.721 1.00 97.56 92 HIS A N 1
ATOM 710 C CA . HIS A 1 92 ? 6.007 -11.735 -23.014 1.00 97.56 92 HIS A CA 1
ATOM 711 C C . HIS A 1 92 ? 4.870 -12.633 -23.498 1.00 97.56 92 HIS A C 1
ATOM 713 O O . HIS A 1 92 ? 4.534 -12.610 -24.681 1.00 97.56 92 HIS A O 1
ATOM 719 N N . SER A 1 93 ? 4.218 -13.361 -22.586 1.00 98.00 93 SER A N 1
ATOM 720 C CA . SER A 1 93 ? 3.056 -14.199 -22.918 1.00 98.00 93 SER A CA 1
ATOM 721 C C . SER A 1 93 ? 1.856 -13.391 -23.433 1.00 98.00 93 SER A C 1
ATOM 723 O O . SER A 1 93 ? 1.020 -13.920 -24.162 1.00 98.00 93 SER A O 1
ATOM 725 N N . ASN A 1 94 ? 1.809 -12.094 -23.112 1.00 98.19 94 ASN A N 1
ATOM 726 C CA . ASN A 1 94 ? 0.810 -11.137 -23.585 1.00 98.19 94 ASN A CA 1
ATOM 727 C C . ASN A 1 94 ? 1.320 -10.246 -24.736 1.00 98.19 94 ASN A C 1
ATOM 729 O O . ASN A 1 94 ? 0.682 -9.249 -25.070 1.00 98.19 94 ASN A O 1
ATOM 733 N N . GLY A 1 95 ? 2.456 -10.585 -25.354 1.00 97.50 95 GLY A N 1
ATOM 734 C CA . GLY A 1 95 ? 2.989 -9.864 -26.514 1.00 97.50 95 GLY A CA 1
ATOM 735 C C . GLY A 1 95 ? 3.652 -8.521 -26.193 1.00 97.50 95 GLY A C 1
ATOM 736 O O . GLY A 1 95 ? 3.846 -7.715 -27.102 1.00 97.50 95 GLY A O 1
ATOM 737 N N . VAL A 1 96 ? 3.998 -8.258 -24.930 1.00 97.75 96 VAL A N 1
ATOM 738 C CA . VAL A 1 96 ? 4.713 -7.037 -24.534 1.00 97.75 96 VAL A CA 1
ATOM 739 C C . VAL A 1 96 ? 6.214 -7.207 -24.773 1.00 97.75 96 VAL A C 1
ATOM 741 O O . VAL A 1 96 ? 6.818 -8.191 -24.353 1.00 97.75 96 VAL A O 1
ATOM 744 N N . GLU A 1 97 ? 6.823 -6.223 -25.430 1.00 94.12 97 GLU A N 1
ATOM 745 C CA . GLU A 1 97 ? 8.259 -6.176 -25.709 1.00 94.12 97 GLU A CA 1
ATOM 746 C C . GLU A 1 97 ? 9.008 -5.516 -24.542 1.00 94.12 97 GLU A C 1
ATOM 748 O O . GLU A 1 97 ? 8.656 -4.422 -24.107 1.00 94.12 97 GLU A O 1
ATOM 753 N N . THR A 1 98 ? 10.031 -6.193 -24.012 1.00 95.19 98 THR A N 1
ATOM 754 C CA . THR A 1 98 ? 10.847 -5.680 -22.895 1.00 95.19 98 THR A CA 1
ATOM 755 C C . THR A 1 98 ? 12.350 -5.821 -23.151 1.00 95.19 98 THR A C 1
ATOM 757 O O . THR A 1 98 ? 13.132 -5.784 -22.210 1.00 95.19 98 THR A O 1
ATOM 760 N N . SER A 1 99 ? 12.790 -6.030 -24.397 1.00 93.56 99 SER A N 1
ATOM 761 C CA . SER A 1 99 ? 14.203 -6.325 -24.700 1.00 93.56 99 SER A CA 1
ATOM 762 C C . SER A 1 99 ? 15.129 -5.122 -24.498 1.00 93.56 99 SER A C 1
ATOM 764 O O . SER A 1 99 ? 16.347 -5.271 -24.399 1.00 93.56 99 SER A O 1
ATOM 766 N N . VAL A 1 100 ? 14.551 -3.920 -24.446 1.00 95.81 100 VAL A N 1
ATOM 767 C CA . VAL A 1 100 ? 15.286 -2.652 -24.374 1.00 95.81 100 VAL A CA 1
ATOM 768 C C . VAL A 1 100 ? 15.310 -2.033 -22.978 1.00 95.81 100 VAL A C 1
ATOM 770 O O . VAL A 1 100 ? 15.878 -0.953 -22.813 1.00 95.81 100 VAL A O 1
ATOM 773 N N . VAL A 1 101 ? 14.703 -2.683 -21.982 1.00 96.25 101 VAL A N 1
ATOM 774 C CA . VAL A 1 101 ? 14.634 -2.189 -20.603 1.00 96.25 101 VAL A CA 1
ATOM 775 C C . VAL A 1 101 ? 14.838 -3.304 -19.583 1.00 96.25 101 VAL A C 1
ATOM 777 O O . VAL A 1 101 ? 14.313 -4.399 -19.741 1.00 96.25 101 VAL A O 1
ATOM 780 N N . ASP A 1 102 ? 15.514 -2.971 -18.488 1.00 95.75 102 ASP A N 1
ATOM 781 C CA . ASP A 1 102 ? 15.647 -3.809 -17.299 1.00 95.75 102 ASP A CA 1
ATOM 782 C C . ASP A 1 102 ? 14.983 -3.146 -16.090 1.00 95.75 102 ASP A C 1
ATOM 784 O O . ASP A 1 102 ? 14.978 -1.920 -15.954 1.00 95.75 102 ASP A O 1
ATOM 788 N N . ILE A 1 103 ? 14.459 -3.951 -15.165 1.00 96.62 103 ILE A N 1
ATOM 789 C CA . ILE A 1 103 ? 13.984 -3.443 -13.875 1.00 96.62 103 ILE A CA 1
ATOM 790 C C . ILE A 1 103 ? 15.191 -3.246 -12.955 1.00 96.62 103 ILE A C 1
ATOM 792 O O . ILE A 1 103 ? 15.935 -4.188 -12.687 1.00 96.62 103 ILE A O 1
ATOM 796 N N . LYS A 1 104 ? 15.372 -2.031 -12.429 1.00 96.19 104 LYS A N 1
ATOM 797 C CA . LYS A 1 104 ? 16.509 -1.693 -11.565 1.00 96.19 104 LYS A CA 1
ATOM 798 C C . LYS A 1 104 ? 16.114 -0.810 -10.397 1.00 96.19 104 LYS A C 1
ATOM 800 O O . LYS A 1 104 ? 15.231 0.031 -10.523 1.00 96.19 104 LYS A O 1
ATOM 805 N N . ASN A 1 105 ? 16.796 -0.987 -9.268 1.00 96.12 105 ASN A N 1
ATOM 806 C CA . ASN A 1 105 ? 16.672 -0.102 -8.118 1.00 96.12 105 ASN A CA 1
ATOM 807 C C . ASN A 1 105 ? 17.532 1.156 -8.304 1.00 96.12 105 ASN A C 1
ATOM 809 O O . ASN A 1 105 ? 18.749 1.063 -8.486 1.00 96.12 105 ASN A O 1
ATOM 813 N N . PHE A 1 106 ? 16.904 2.323 -8.224 1.00 96.44 106 PHE A N 1
ATOM 814 C CA . PHE A 1 106 ? 17.548 3.626 -8.273 1.00 96.44 106 PHE A CA 1
ATOM 815 C C . PHE A 1 106 ? 17.593 4.223 -6.861 1.00 96.44 106 PHE A C 1
ATOM 817 O O . PHE A 1 106 ? 16.539 4.423 -6.245 1.00 96.44 106 PHE A O 1
ATOM 824 N N . PRO A 1 107 ? 18.786 4.537 -6.327 1.00 95.88 107 PRO A N 1
ATOM 825 C CA . PRO A 1 107 ? 18.913 5.158 -5.013 1.00 95.88 107 PRO A CA 1
ATOM 826 C C . PRO A 1 107 ? 18.044 6.419 -4.895 1.00 95.88 107 PRO A C 1
ATOM 828 O O . PRO A 1 107 ? 18.138 7.319 -5.723 1.00 95.88 107 PRO A O 1
ATOM 831 N N . GLY A 1 108 ? 17.177 6.471 -3.880 1.00 94.38 108 GLY A N 1
ATOM 832 C CA . GLY A 1 108 ? 16.265 7.598 -3.634 1.00 94.38 108 GLY A CA 1
ATOM 833 C C . GLY A 1 108 ? 14.952 7.587 -4.430 1.00 94.38 108 GLY A C 1
ATOM 834 O O . GLY A 1 108 ? 14.029 8.303 -4.052 1.00 94.38 108 GLY A O 1
ATOM 835 N N . CYS A 1 109 ? 14.826 6.758 -5.472 1.00 95.19 109 CYS A N 1
ATOM 836 C CA . CYS A 1 109 ? 13.608 6.653 -6.292 1.00 95.19 109 CYS A CA 1
ATOM 837 C C . CYS A 1 109 ? 12.948 5.264 -6.230 1.00 95.19 109 CYS A C 1
ATOM 839 O O . CYS A 1 109 ? 11.772 5.126 -6.561 1.00 95.19 109 CYS A O 1
ATOM 841 N N . GLY A 1 110 ? 13.684 4.237 -5.793 1.00 94.88 110 GLY A N 1
ATOM 842 C CA . GLY A 1 110 ? 13.219 2.852 -5.774 1.00 94.88 110 GLY A CA 1
ATOM 843 C C . GLY A 1 110 ? 13.329 2.171 -7.141 1.00 94.88 110 GLY A C 1
ATOM 844 O O . GLY A 1 110 ? 14.113 2.575 -7.997 1.00 94.88 110 GLY A O 1
ATOM 845 N N . TYR A 1 111 ? 12.554 1.105 -7.345 1.00 95.94 111 TYR A N 1
ATOM 846 C CA . TYR A 1 111 ? 12.562 0.342 -8.596 1.00 95.94 111 TYR A CA 1
ATOM 847 C C . TYR A 1 111 ? 11.948 1.119 -9.767 1.00 95.94 111 TYR A C 1
ATOM 849 O O . TYR A 1 111 ? 10.833 1.624 -9.658 1.00 95.94 111 TYR A O 1
ATOM 857 N N . GLY A 1 112 ? 12.639 1.126 -10.905 1.00 96.25 112 GLY A N 1
ATOM 858 C CA . GLY A 1 112 ? 12.176 1.683 -12.176 1.00 96.25 112 GLY A CA 1
ATOM 859 C C . GLY A 1 112 ? 12.706 0.890 -13.370 1.00 96.25 112 GLY A C 1
ATOM 860 O O . GLY A 1 112 ? 13.267 -0.193 -13.201 1.00 96.25 112 GLY A O 1
ATOM 861 N N . LEU A 1 113 ? 12.543 1.444 -14.572 1.00 96.19 113 LEU A N 1
ATOM 862 C CA . LEU A 1 113 ? 13.053 0.861 -15.814 1.00 96.19 113 LEU A CA 1
ATOM 863 C C . LEU A 1 113 ? 14.350 1.560 -16.234 1.00 96.19 113 LEU A C 1
ATOM 865 O O . LEU A 1 113 ? 14.383 2.781 -16.378 1.00 96.19 113 LEU A O 1
ATOM 869 N N . GLN A 1 114 ? 15.413 0.786 -16.436 1.00 96.31 114 GLN A N 1
ATOM 870 C CA . GLN A 1 114 ? 16.665 1.243 -17.024 1.00 96.31 114 GLN A CA 1
ATOM 871 C C . GLN A 1 114 ? 16.714 0.808 -18.487 1.00 96.31 114 GLN A C 1
ATOM 873 O O . GLN A 1 114 ? 16.612 -0.380 -18.767 1.00 96.31 114 GLN A O 1
ATOM 878 N N . ALA A 1 115 ? 16.921 1.742 -19.415 1.00 97.25 115 ALA A N 1
ATOM 879 C CA . ALA A 1 115 ? 17.178 1.380 -20.804 1.00 97.25 115 ALA A CA 1
ATOM 880 C C . ALA A 1 115 ? 18.502 0.601 -20.934 1.00 97.25 115 ALA A C 1
ATOM 882 O O . ALA A 1 115 ? 19.515 0.989 -20.347 1.00 97.25 115 ALA A O 1
ATOM 883 N N . THR A 1 116 ? 18.500 -0.484 -21.710 1.00 96.00 116 THR A N 1
ATOM 884 C CA . THR A 1 116 ? 19.693 -1.312 -21.985 1.00 96.00 116 THR A CA 1
ATOM 885 C C . THR A 1 116 ? 20.513 -0.789 -23.167 1.00 96.00 116 THR A C 1
ATOM 887 O O . THR A 1 116 ? 21.634 -1.236 -23.407 1.00 96.00 116 THR A O 1
ATOM 890 N N . LYS A 1 117 ? 19.955 0.175 -23.902 1.00 95.00 117 LYS A N 1
ATOM 891 C CA . LYS A 1 117 ? 20.560 0.880 -25.033 1.00 95.00 117 LYS A CA 1
ATOM 892 C C . LYS A 1 117 ? 19.969 2.283 -25.144 1.00 95.00 117 LYS A C 1
ATOM 894 O O . LYS A 1 117 ? 18.923 2.558 -24.559 1.00 95.00 117 LYS A O 1
ATOM 899 N N . ASP A 1 118 ? 20.595 3.133 -25.946 1.00 94.75 118 ASP A N 1
ATOM 900 C CA . ASP A 1 118 ? 20.056 4.458 -26.239 1.00 94.75 118 ASP A CA 1
ATOM 901 C C . ASP A 1 118 ? 18.694 4.349 -26.938 1.00 94.75 118 ASP A C 1
ATOM 903 O O . ASP A 1 118 ? 18.525 3.618 -27.922 1.00 94.75 118 ASP A O 1
ATOM 907 N N . LEU A 1 119 ? 17.719 5.087 -26.413 1.00 91.06 119 LEU A N 1
ATOM 908 C CA . LEU A 1 119 ? 16.381 5.221 -26.979 1.00 91.06 119 LEU A CA 1
ATOM 909 C C . LEU A 1 119 ? 16.280 6.581 -27.680 1.00 91.06 119 LEU A C 1
ATOM 911 O O . LEU A 1 119 ? 16.848 7.565 -27.205 1.00 91.06 119 LEU A O 1
ATOM 915 N N . LYS A 1 120 ? 15.596 6.614 -28.825 1.00 87.19 120 LYS A N 1
ATOM 916 C CA . LYS A 1 120 ? 15.355 7.829 -29.615 1.00 87.19 120 LYS A CA 1
ATOM 917 C C . LYS A 1 120 ? 13.991 8.423 -29.314 1.00 87.19 120 LYS A C 1
ATOM 919 O O . LYS A 1 120 ? 13.061 7.619 -29.085 1.00 87.19 120 LYS A O 1
#

Nearest PDB structures (foldseek):
  6v62-assembly1_A  TM=8.497E-01  e=1.734E-04  Homo sapiens

Foldseek 3Di:
DDDDDDDDDDDDDPDDPPQDDDDPVLVVVLVVLVVVLCVLVPDDPPDDDPVVVVSVVVNVVSVVVNCVSCVRNDDPDDPPVVCVVVVVVVCVVVVHDCPQWDWDQDVPPGTDIDGPDDDD

Solvent-accessible surface area (backbone atoms only — not comparable to full-atom values): 7802 Å² total; per-residue (Å²): 141,82,84,85,84,86,85,76,89,77,79,79,74,78,79,70,76,84,72,59,72,74,50,75,66,54,51,48,51,49,51,56,48,50,52,52,46,50,56,63,73,66,51,77,89,86,47,87,60,79,56,41,56,55,50,49,53,54,52,50,54,46,50,51,52,48,50,60,74,45,61,70,59,60,79,73,90,69,66,65,73,81,44,46,64,62,51,52,51,53,38,46,76,71,72,49,86,56,91,54,49,42,84,42,77,39,92,97,73,46,74,45,77,42,66,76,57,94,81,133